Protein AF-A0A820NVS1-F1 (afdb_monomer)

Organism: NCBI:txid392033

Structure (mmCIF, N/CA/C/O backbone):
data_AF-A0A820NVS1-F1
#
_entry.id   AF-A0A820NVS1-F1
#
loop_
_atom_site.group_PDB
_atom_site.id
_atom_site.type_symbol
_atom_site.label_atom_id
_atom_site.label_alt_id
_atom_site.label_comp_id
_atom_site.label_asym_id
_atom_site.label_entity_id
_atom_site.label_seq_id
_atom_site.pdbx_PDB_ins_code
_atom_site.Cartn_x
_atom_site.Cartn_y
_atom_site.Cartn_z
_atom_site.occupancy
_atom_site.B_iso_or_equiv
_atom_site.auth_seq_id
_atom_site.auth_comp_id
_atom_site.auth_asym_id
_atom_site.auth_atom_id
_atom_site.pdbx_PDB_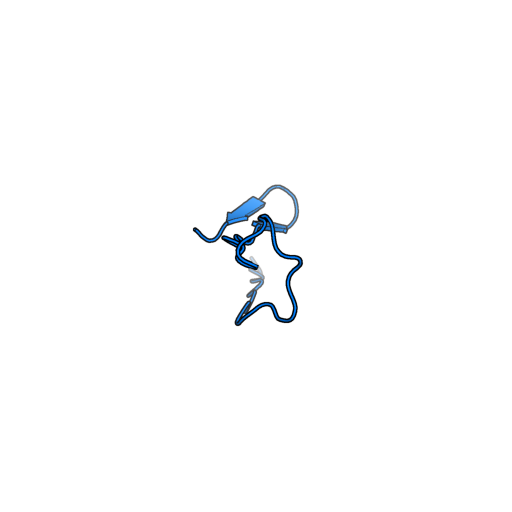model_num
ATOM 1 N N . GLN A 1 1 ? -17.979 4.161 27.600 1.00 65.88 1 GLN A N 1
ATOM 2 C CA . GLN A 1 1 ? -17.703 4.662 26.239 1.00 65.88 1 GLN A CA 1
ATOM 3 C C . GLN A 1 1 ? -17.610 3.462 25.314 1.00 65.88 1 GLN A C 1
ATOM 5 O O . GLN A 1 1 ? -16.892 2.531 25.656 1.00 65.88 1 GLN A O 1
ATOM 10 N N . ILE A 1 2 ? -18.382 3.435 24.226 1.00 80.25 2 ILE A N 1
ATOM 11 C CA . ILE A 1 2 ? -18.288 2.363 23.226 1.00 80.25 2 ILE A CA 1
ATOM 12 C C . ILE A 1 2 ? -17.194 2.778 22.245 1.00 80.25 2 ILE A C 1
ATOM 14 O O . ILE A 1 2 ? -17.267 3.866 21.678 1.00 80.25 2 ILE A O 1
ATOM 18 N N . PHE A 1 3 ? -16.170 1.946 22.104 1.00 85.12 3 PHE A N 1
ATOM 19 C CA . PHE A 1 3 ? -15.110 2.136 21.122 1.00 85.12 3 PHE A CA 1
ATOM 20 C C . PHE A 1 3 ? -15.405 1.247 19.919 1.00 85.12 3 PHE A C 1
ATOM 22 O O . PHE A 1 3 ? -15.758 0.081 20.086 1.00 85.12 3 PHE A O 1
ATOM 29 N N . TYR A 1 4 ? -15.264 1.809 18.723 1.00 89.81 4 TYR A N 1
ATOM 30 C CA . TYR A 1 4 ? -15.381 1.084 17.465 1.00 89.81 4 TYR A CA 1
ATOM 31 C C . TYR A 1 4 ? -14.018 1.073 16.784 1.00 89.81 4 TYR A C 1
ATOM 33 O O . TYR A 1 4 ? -13.287 2.060 16.847 1.00 89.81 4 TYR A O 1
ATOM 41 N N .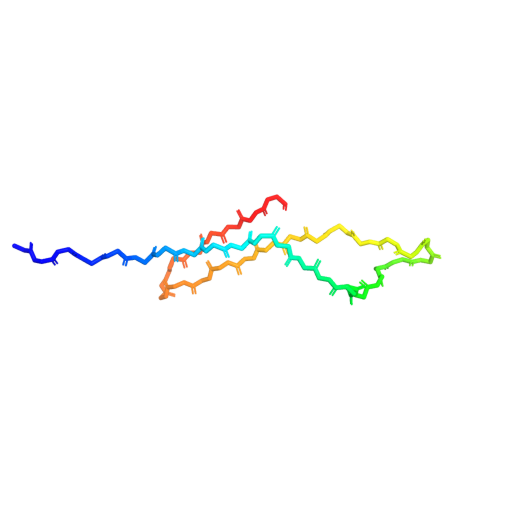 GLU A 1 5 ? -13.688 -0.041 16.139 1.00 91.88 5 GLU A N 1
ATOM 42 C CA . GLU A 1 5 ? -12.466 -0.191 15.354 1.00 91.88 5 GLU A CA 1
ATOM 43 C C . GLU A 1 5 ? -12.805 -0.466 13.888 1.00 91.88 5 GLU A C 1
ATOM 45 O O . GLU A 1 5 ? -13.806 -1.114 13.573 1.00 91.88 5 GLU A O 1
ATOM 50 N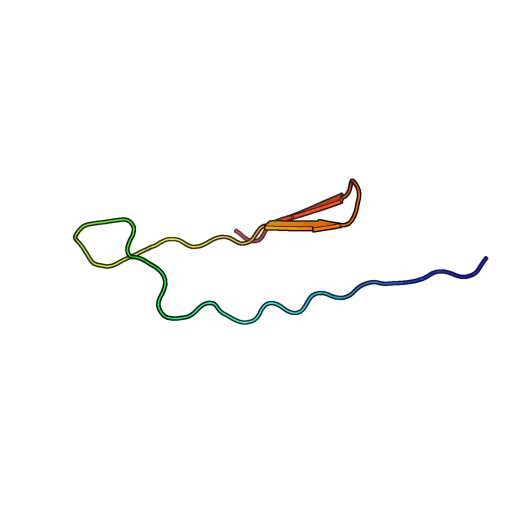 N . LEU A 1 6 ? -11.940 0.007 12.993 1.00 92.00 6 LEU A N 1
ATOM 51 C CA . LEU A 1 6 ? -11.961 -0.317 11.573 1.00 92.00 6 LEU A CA 1
ATOM 52 C C . LEU A 1 6 ? -10.639 -0.997 11.217 1.00 92.00 6 LEU A C 1
ATOM 54 O O . LEU A 1 6 ? -9.569 -0.466 11.504 1.00 92.00 6 LEU A O 1
ATOM 58 N N . ARG A 1 7 ? -10.711 -2.171 10.584 1.00 94.06 7 ARG A N 1
ATOM 59 C CA . ARG A 1 7 ? -9.539 -2.939 10.146 1.00 94.06 7 ARG A CA 1
ATOM 60 C C . ARG A 1 7 ? -9.546 -3.073 8.632 1.00 94.06 7 ARG A C 1
ATOM 62 O O . ARG A 1 7 ? -10.477 -3.638 8.062 1.00 94.06 7 ARG A O 1
ATOM 69 N N . CYS A 1 8 ? -8.493 -2.578 7.993 1.00 93.69 8 CYS A N 1
ATOM 70 C CA . CYS A 1 8 ? -8.313 -2.662 6.549 1.00 93.69 8 CYS A CA 1
ATOM 71 C C . CYS A 1 8 ? -7.251 -3.716 6.224 1.00 93.69 8 CYS A C 1
ATOM 73 O O . CYS A 1 8 ? -6.116 -3.623 6.682 1.00 93.69 8 CYS A O 1
ATOM 75 N N . HIS A 1 9 ? -7.614 -4.714 5.418 1.00 94.38 9 HIS A N 1
ATOM 76 C CA . HIS A 1 9 ? -6.712 -5.785 4.997 1.00 94.38 9 HIS A CA 1
ATOM 77 C C . HIS A 1 9 ? -6.449 -5.692 3.491 1.00 94.38 9 HIS A C 1
ATOM 79 O O . HIS A 1 9 ? -7.222 -6.195 2.675 1.00 94.38 9 HIS A O 1
ATOM 85 N N . CYS A 1 10 ? -5.351 -5.040 3.116 1.00 94.00 10 CYS A N 1
ATOM 86 C CA . CYS A 1 10 ? -4.953 -4.870 1.721 1.00 94.00 10 CYS A CA 1
ATOM 87 C C . CYS A 1 10 ? -3.795 -5.817 1.388 1.00 94.00 10 CYS A C 1
ATOM 89 O O . CYS A 1 10 ? -2.672 -5.616 1.834 1.00 94.00 10 CYS A O 1
ATOM 91 N N . TYR A 1 11 ? -4.080 -6.875 0.623 1.00 93.06 11 TYR A N 1
ATOM 92 C CA . TYR A 1 11 ? -3.125 -7.969 0.395 1.00 93.06 11 TYR A CA 1
ATOM 93 C C . TYR A 1 11 ? -2.288 -7.827 -0.873 1.00 93.06 11 TYR A C 1
ATOM 95 O O . TYR A 1 11 ? -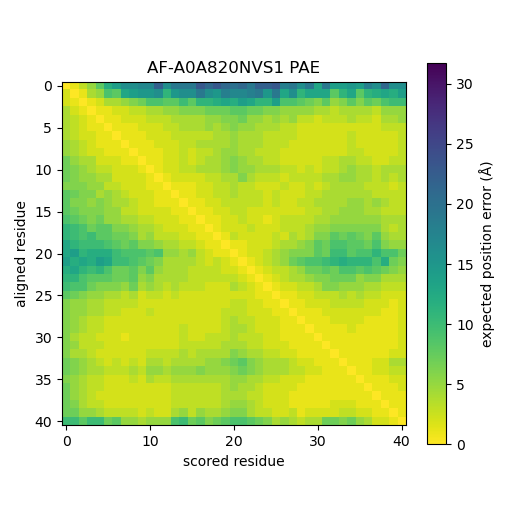1.141 -8.262 -0.898 1.00 93.06 11 TYR A O 1
ATOM 103 N N . LYS A 1 12 ? -2.885 -7.323 -1.958 1.00 93.75 12 LYS A N 1
ATOM 104 C CA . LYS A 1 12 ? -2.216 -7.147 -3.252 1.00 93.75 12 LYS A CA 1
ATOM 105 C C . LYS A 1 12 ? -3.083 -6.378 -4.235 1.00 93.75 12 LYS A C 1
ATOM 107 O O . LYS A 1 12 ? -4.307 -6.503 -4.212 1.00 93.75 12 LYS A O 1
ATOM 112 N N . ALA A 1 13 ? -2.421 -5.704 -5.166 1.00 92.69 13 ALA A N 1
ATOM 113 C CA . ALA A 1 13 ? -3.008 -5.237 -6.412 1.00 92.69 13 ALA A CA 1
ATOM 114 C C . ALA A 1 13 ? -2.632 -6.185 -7.566 1.00 92.69 13 ALA A C 1
ATOM 116 O O . ALA A 1 13 ? -1.657 -6.934 -7.485 1.00 92.69 13 ALA A O 1
ATOM 117 N N . ARG A 1 14 ? -3.429 -6.204 -8.636 1.00 92.62 14 ARG A N 1
ATOM 118 C CA . ARG A 1 14 ? -3.200 -7.047 -9.820 1.00 92.62 14 ARG A CA 1
ATOM 119 C C . ARG A 1 14 ? -3.416 -6.224 -11.077 1.00 92.62 14 ARG A C 1
ATOM 121 O O . ARG A 1 14 ? -4.254 -5.331 -11.058 1.00 92.62 14 ARG A O 1
ATOM 128 N N . ALA A 1 15 ? -2.700 -6.579 -12.146 1.00 91.94 15 ALA A N 1
ATOM 129 C CA . ALA A 1 15 ? -2.800 -5.912 -13.446 1.00 91.94 15 ALA A CA 1
ATOM 130 C C . ALA A 1 15 ? -2.686 -4.380 -13.331 1.00 91.94 15 ALA A C 1
ATOM 132 O O . ALA A 1 15 ? -3.444 -3.639 -13.952 1.00 91.94 15 ALA A O 1
ATOM 133 N N . LEU A 1 16 ? -1.763 -3.916 -12.482 1.00 92.44 16 LEU A N 1
ATOM 134 C CA . LEU A 1 16 ? -1.463 -2.497 -12.366 1.00 92.44 16 LEU A CA 1
ATOM 135 C C . LEU A 1 16 ? -0.920 -1.978 -13.695 1.00 92.44 16 LEU A C 1
ATOM 137 O O . LEU A 1 16 ? -0.178 -2.676 -14.387 1.00 92.44 16 LEU A O 1
ATOM 141 N N . ILE A 1 17 ? -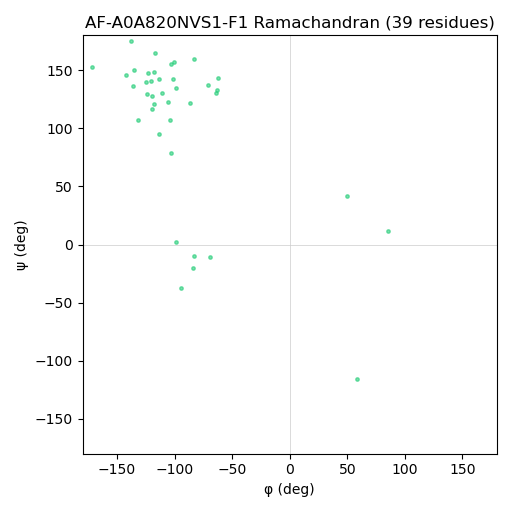1.298 -0.750 -14.030 1.00 94.25 17 ILE A N 1
ATOM 142 C CA . ILE A 1 17 ? -0.763 -0.053 -15.195 1.00 94.25 17 ILE A CA 1
ATOM 143 C C . ILE A 1 17 ? 0.728 0.168 -14.954 1.00 94.25 17 ILE A C 1
ATOM 145 O O . ILE A 1 17 ? 1.098 0.653 -13.883 1.00 94.25 17 ILE A O 1
ATOM 149 N N . ALA A 1 18 ? 1.548 -0.200 -15.939 1.00 93.94 18 ALA A N 1
ATOM 150 C CA . ALA A 1 18 ? 2.982 0.054 -15.933 1.00 93.94 18 ALA A CA 1
ATOM 151 C C . ALA A 1 18 ? 3.254 1.563 -15.928 1.00 93.94 18 ALA A C 1
ATOM 153 O O . ALA A 1 18 ? 2.662 2.305 -16.714 1.00 93.94 18 ALA A O 1
ATOM 154 N N . ALA A 1 19 ? 4.146 2.008 -15.050 1.00 93.75 19 ALA A N 1
ATOM 155 C CA . ALA A 1 19 ? 4.550 3.403 -14.950 1.00 93.75 19 ALA A CA 1
ATOM 156 C C . ALA A 1 19 ? 5.649 3.756 -15.964 1.00 93.75 19 ALA A C 1
ATOM 158 O O . ALA A 1 19 ? 5.826 4.929 -16.291 1.00 93.75 19 ALA A O 1
ATOM 159 N N . ASP A 1 20 ? 6.367 2.755 -16.478 1.00 90.94 20 ASP A N 1
ATOM 160 C CA . ASP A 1 20 ? 7.472 2.942 -17.410 1.00 90.94 20 ASP A CA 1
ATOM 161 C C . ASP A 1 20 ? 7.489 1.923 -18.566 1.00 90.94 20 ASP A C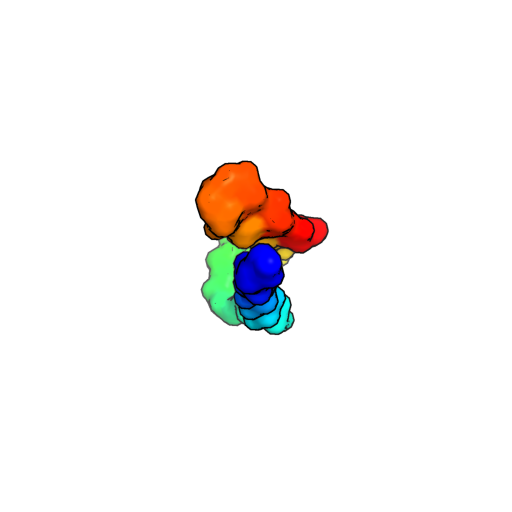 1
ATOM 163 O O . ASP A 1 20 ? 6.697 0.979 -18.644 1.00 90.94 20 ASP A O 1
ATOM 167 N N . ALA A 1 21 ? 8.427 2.128 -19.494 1.00 90.88 21 ALA A N 1
ATOM 168 C CA . ALA A 1 21 ? 8.616 1.287 -20.674 1.00 90.88 21 ALA A CA 1
ATOM 169 C C . ALA A 1 21 ? 9.143 -0.128 -20.361 1.00 90.88 21 ALA A C 1
ATOM 171 O O . ALA 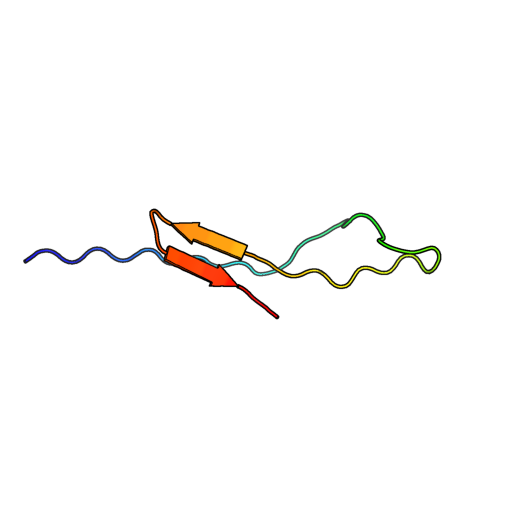A 1 21 ? 9.149 -0.978 -21.251 1.00 90.88 21 ALA A O 1
ATOM 17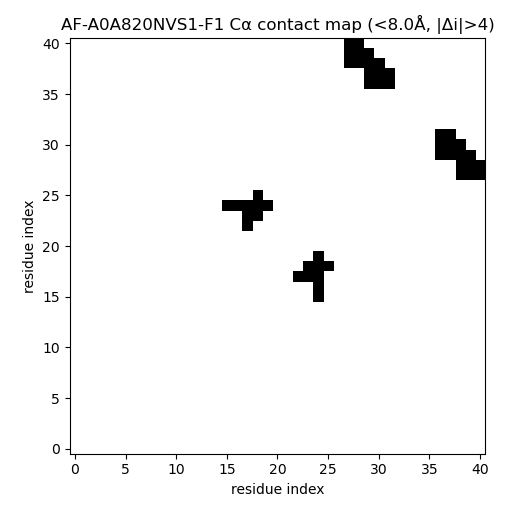2 N N . THR A 1 22 ? 9.587 -0.396 -19.128 1.00 88.44 22 THR A N 1
ATOM 173 C CA . THR A 1 22 ? 10.027 -1.731 -18.688 1.00 88.44 22 THR A CA 1
ATOM 174 C C . THR A 1 22 ? 8.855 -2.612 -18.256 1.00 88.44 22 THR A C 1
ATOM 176 O O . THR A 1 22 ? 9.018 -3.820 -18.086 1.00 88.44 22 THR A O 1
ATOM 179 N N . GLY A 1 23 ? 7.657 -2.028 -18.139 1.00 86.94 23 GLY A N 1
ATOM 180 C CA . GLY A 1 23 ? 6.457 -2.730 -17.702 1.00 86.94 23 GLY A CA 1
ATOM 181 C C . GLY A 1 23 ? 6.316 -2.795 -16.181 1.00 86.94 23 GLY A C 1
ATOM 182 O O . GLY A 1 23 ? 5.481 -3.557 -15.693 1.00 86.94 23 GLY A O 1
ATOM 183 N N . LEU A 1 24 ? 7.124 -2.031 -15.438 1.00 89.81 24 LEU A N 1
ATOM 184 C CA . LEU A 1 24 ? 7.136 -2.030 -13.980 1.00 89.81 24 LEU A CA 1
ATOM 185 C C . LEU A 1 24 ? 6.415 -0.805 -13.412 1.00 89.81 24 LEU A C 1
ATOM 187 O O . LEU A 1 24 ? 6.275 0.236 -14.057 1.00 89.81 24 LEU A O 1
ATOM 191 N N . SER A 1 25 ? 5.933 -0.974 -12.185 1.00 92.12 25 SER A N 1
ATOM 192 C CA . SER A 1 25 ? 5.363 0.078 -11.348 1.00 92.12 25 SER A CA 1
ATOM 193 C C . SER A 1 25 ? 5.788 -0.177 -9.912 1.00 92.12 25 SER A C 1
ATOM 195 O O . SER A 1 25 ? 5.824 -1.337 -9.495 1.00 92.12 25 SER A O 1
ATOM 197 N N . ASP A 1 26 ? 6.011 0.899 -9.161 1.00 92.50 26 ASP A N 1
ATOM 198 C CA . ASP A 1 26 ? 6.289 0.881 -7.722 1.00 92.50 26 ASP A CA 1
ATOM 199 C C . ASP A 1 26 ? 5.019 1.306 -6.957 1.00 92.50 26 ASP A C 1
ATOM 201 O O . ASP A 1 26 ? 4.854 2.480 -6.616 1.00 92.50 26 ASP A O 1
ATOM 205 N N . PRO A 1 27 ? 4.026 0.410 -6.781 1.00 93.12 27 PRO A N 1
ATOM 206 C CA . PRO A 1 27 ? 2.759 0.777 -6.169 1.00 93.12 27 PRO A CA 1
ATOM 207 C C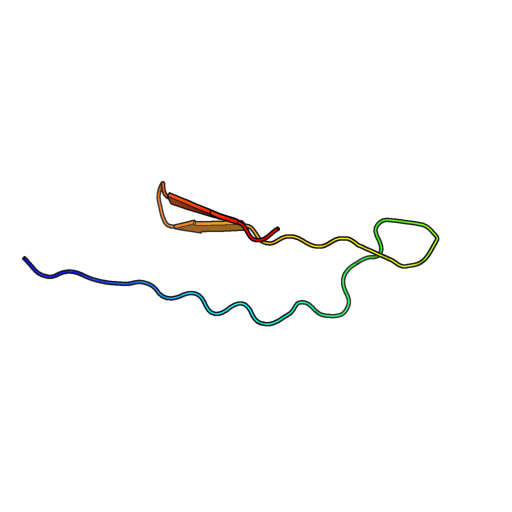 . PRO A 1 27 ? 2.898 1.035 -4.671 1.00 93.12 27 PRO A C 1
ATOM 209 O O . PRO A 1 27 ? 3.445 0.209 -3.948 1.00 93.12 27 PRO A O 1
ATOM 212 N N . TYR A 1 28 ? 2.246 2.100 -4.214 1.00 94.81 28 TYR A N 1
ATOM 213 C CA . TYR A 1 28 ? 1.940 2.348 -2.808 1.00 94.81 28 TYR A CA 1
ATOM 214 C C . TYR A 1 28 ? 0.418 2.373 -2.610 1.00 94.81 28 TYR A C 1
ATOM 216 O O . TYR A 1 28 ? -0.358 2.495 -3.566 1.00 94.81 28 TYR A O 1
ATOM 224 N N . LEU A 1 29 ? -0.028 2.273 -1.363 1.00 96.12 29 LEU A N 1
ATOM 225 C CA . LEU A 1 29 ? -1.427 2.403 -0.979 1.00 96.12 29 LEU A CA 1
ATOM 226 C C . LEU A 1 29 ? -1.593 3.551 0.013 1.00 96.12 29 LEU A C 1
ATOM 228 O O . LEU A 1 29 ? -0.791 3.695 0.927 1.00 96.12 29 LEU A O 1
ATOM 232 N N . SER A 1 30 ? -2.677 4.314 -0.126 1.00 96.75 30 SER A N 1
ATOM 233 C CA . SER A 1 30 ? -3.148 5.274 0.873 1.00 96.75 30 SER A CA 1
ATOM 234 C C . SER A 1 30 ? -4.592 4.955 1.246 1.00 96.75 30 SER A C 1
ATOM 236 O O . SER A 1 30 ? -5.437 4.766 0.369 1.00 96.75 30 SER A O 1
ATOM 238 N N . ILE A 1 31 ? -4.869 4.863 2.542 1.00 96.44 31 ILE A N 1
ATOM 239 C CA . ILE A 1 31 ? -6.188 4.577 3.102 1.00 96.44 31 ILE A CA 1
ATOM 240 C C . ILE A 1 31 ? -6.589 5.764 3.971 1.00 96.44 31 ILE A C 1
ATOM 242 O O . ILE A 1 31 ? -5.948 6.012 4.991 1.00 96.44 31 ILE A O 1
ATOM 246 N N . THR A 1 32 ? -7.664 6.460 3.600 1.00 97.00 32 THR A N 1
ATOM 247 C CA . THR A 1 32 ? -8.198 7.606 4.352 1.00 97.00 32 THR A CA 1
ATOM 248 C C . THR A 1 32 ? -9.545 7.262 4.981 1.00 97.00 32 THR A C 1
ATOM 250 O O . THR A 1 32 ? -10.449 6.771 4.305 1.00 97.00 32 THR A O 1
ATOM 253 N N . VAL A 1 33 ? -9.687 7.537 6.279 1.00 95.12 33 VAL A N 1
ATOM 254 C CA . VAL A 1 33 ? -10.904 7.313 7.069 1.00 95.12 33 VAL A CA 1
ATOM 255 C C . VAL A 1 33 ? -11.194 8.581 7.866 1.00 95.12 33 VAL A C 1
ATOM 257 O O . VAL A 1 33 ? -10.498 8.904 8.827 1.00 95.12 33 VAL A O 1
ATOM 260 N N . GLY A 1 34 ? -12.221 9.328 7.456 1.00 94.31 34 GLY A N 1
ATOM 261 C CA . GLY A 1 34 ? -12.480 10.656 8.014 1.00 94.31 34 GLY A CA 1
ATOM 262 C C . GLY A 1 34 ? -11.276 11.576 7.799 1.00 94.31 34 GLY A C 1
ATOM 263 O O . GLY A 1 34 ? -10.912 11.853 6.661 1.00 94.31 34 GLY A O 1
ATOM 264 N N . ASN A 1 35 ? -10.654 12.009 8.897 1.00 96.44 35 ASN A N 1
ATOM 265 C CA . ASN A 1 35 ? -9.482 12.889 8.881 1.00 96.44 35 ASN A CA 1
ATOM 266 C C . ASN A 1 35 ? -8.152 12.136 9.062 1.00 96.44 35 ASN A C 1
ATOM 268 O O . ASN A 1 35 ? -7.101 12.769 9.125 1.00 96.44 35 ASN A O 1
ATOM 272 N N . GLU A 1 36 ? -8.179 10.807 9.172 1.00 95.56 36 GLU A N 1
ATOM 273 C CA . GLU A 1 36 ? -6.978 9.989 9.344 1.00 95.56 36 GLU A CA 1
ATOM 274 C C . GLU A 1 36 ? -6.567 9.341 8.028 1.00 95.56 36 GLU A C 1
ATOM 276 O O . GLU A 1 36 ? -7.414 8.926 7.238 1.00 95.56 36 GLU A O 1
ATOM 281 N N . THR A 1 37 ? -5.261 9.248 7.779 1.00 97.19 37 THR A N 1
ATOM 282 C CA . THR A 1 37 ? -4.707 8.586 6.594 1.00 97.19 37 THR A CA 1
ATOM 283 C C . THR A 1 37 ? -3.528 7.708 6.983 1.00 97.19 37 THR A C 1
ATOM 285 O O . THR A 1 37 ? -2.671 8.126 7.759 1.00 97.19 37 THR A O 1
ATOM 288 N N . GLN A 1 38 ? -3.482 6.499 6.431 1.00 96.25 38 GLN A N 1
ATOM 289 C CA . GLN A 1 38 ? -2.367 5.565 6.568 1.00 96.25 38 GLN A CA 1
ATOM 290 C C . GLN A 1 38 ? -1.865 5.154 5.189 1.00 96.25 38 GLN A C 1
ATOM 292 O O . GLN A 1 38 ? -2.667 4.902 4.290 1.00 96.25 38 GLN A O 1
ATOM 297 N N . THR A 1 39 ? -0.548 5.052 5.032 1.00 97.12 39 THR A N 1
ATOM 298 C CA . THR A 1 39 ? 0.085 4.684 3.764 1.00 97.12 39 THR A CA 1
ATOM 299 C C . THR A 1 39 ? 0.968 3.453 3.912 1.00 97.12 39 THR A C 1
ATOM 301 O O . THR A 1 39 ? 1.582 3.246 4.959 1.00 97.12 39 THR A O 1
ATOM 304 N N . THR A 1 40 ? 1.062 2.644 2.858 1.00 93.44 40 THR A N 1
ATOM 305 C CA . THR A 1 40 ? 2.169 1.688 2.716 1.00 93.44 40 THR A CA 1
ATOM 306 C C . THR A 1 40 ? 3.384 2.403 2.125 1.00 93.44 40 THR A C 1
ATOM 308 O O . THR A 1 40 ? 3.206 3.458 1.506 1.00 93.44 40 THR A O 1
ATOM 311 N N . PRO A 1 41 ? 4.597 1.849 2.302 1.00 81.31 41 PRO A N 1
ATOM 312 C CA . PRO A 1 41 ? 5.724 2.190 1.443 1.00 81.31 41 PRO A CA 1
ATOM 313 C C . PRO A 1 41 ? 5.373 2.022 -0.038 1.00 81.31 41 PRO A C 1
ATOM 315 O O . PRO A 1 41 ? 4.439 1.229 -0.335 1.00 81.31 41 PRO A O 1
#

Mean predicted aligned error: 4.14 Å

Radius of gyration: 15.03 Å; Cα contacts (8 Å, |Δi|>4): 24; chains: 1; bounding box: 28×21×47 Å

Sequence (41 aa):
QIFYELRCHCYKARALIAADATGLSDPYLSITVGNETQTTP

Solvent-accessible surface area (backbone atoms only — not comparable to full-atom values): 3139 Å² total; per-residue (Å²): 135,90,84,84,88,86,87,86,86,87,89,80,88,75,90,70,77,51,77,47,96,87,63,48,64,88,78,63,50,76,49,74,58,92,94,46,73,51,70,55,109

Secondary structure (DSSP, 8-state):
--------------SPPPSSTTS------EEEETTEEEE--

Foldseek 3Di:
DDDDDDDDDDDDDPPDQQPDPVRDDDDKDWDDDPPDIDIDD

pLDDT: mean 92.0, std 5.59, range [65.88, 97.19]

InterPro domains:
  IPR035892 C2 domain superfamily [G3DSA:2.60.40.150] (2-41)
  IPR035892 C2 domain superfamily [SSF49562] (3-40)